Protein AF-A0A925Q8P3-F1 (afdb_monomer_lite)

Structure (mmCIF, N/CA/C/O backbone):
data_AF-A0A925Q8P3-F1
#
_entry.id   AF-A0A925Q8P3-F1
#
loop_
_atom_site.group_PDB
_atom_site.id
_atom_site.type_symbol
_atom_site.label_atom_id
_atom_site.label_alt_id
_atom_site.label_comp_id
_atom_site.label_asym_id
_atom_site.label_entity_id
_atom_site.label_seq_id
_atom_site.pdbx_PDB_ins_code
_atom_site.Cartn_x
_atom_site.Cartn_y
_atom_site.Cartn_z
_atom_site.occupancy
_atom_site.B_iso_or_equiv
_atom_site.auth_seq_id
_atom_site.auth_comp_id
_atom_site.auth_asym_id
_atom_site.auth_atom_id
_atom_site.pdbx_PDB_model_num
ATOM 1 N N . MET A 1 1 ? -5.448 1.084 21.674 1.00 75.69 1 MET A N 1
ATOM 2 C CA . MET A 1 1 ? -4.348 0.724 20.752 1.00 75.69 1 MET A CA 1
ATOM 3 C C . MET A 1 1 ? -4.998 0.297 19.446 1.00 75.69 1 MET A C 1
ATOM 5 O O . MET A 1 1 ? -5.895 -0.531 19.517 1.00 75.69 1 MET A O 1
ATOM 9 N N . ILE A 1 2 ? -4.659 0.911 18.308 1.00 85.19 2 ILE A N 1
ATOM 10 C CA . ILE A 1 2 ? -5.236 0.529 17.004 1.00 85.19 2 ILE A CA 1
ATOM 11 C C . ILE A 1 2 ? -4.343 -0.565 16.393 1.00 85.19 2 ILE A C 1
ATOM 13 O O . ILE A 1 2 ? -3.132 -0.349 16.341 1.00 85.19 2 ILE A O 1
ATOM 17 N N . PRO A 1 3 ? -4.892 -1.723 15.977 1.00 94.75 3 PRO A N 1
ATOM 18 C CA . PRO A 1 3 ? -4.122 -2.773 15.312 1.00 94.75 3 PRO A CA 1
ATOM 19 C C . PRO A 1 3 ? -3.506 -2.300 13.990 1.00 94.75 3 PRO A C 1
ATOM 21 O O . PRO A 1 3 ? -4.079 -1.457 13.294 1.00 94.75 3 PRO A O 1
ATOM 24 N N . ILE A 1 4 ? -2.346 -2.860 13.641 1.00 96.00 4 ILE A N 1
ATOM 25 C CA . ILE A 1 4 ? -1.574 -2.464 12.460 1.00 96.00 4 ILE A CA 1
ATOM 26 C C . ILE A 1 4 ? -1.310 -3.686 11.583 1.00 96.00 4 ILE A C 1
ATOM 28 O O . ILE A 1 4 ? -1.000 -4.753 12.101 1.00 96.00 4 ILE A O 1
ATOM 32 N N . ALA A 1 5 ? -1.389 -3.523 10.264 1.00 96.94 5 ALA A N 1
ATOM 33 C CA . ALA A 1 5 ? -0.856 -4.487 9.307 1.00 96.94 5 ALA A CA 1
ATOM 34 C C . ALA A 1 5 ? 0.272 -3.885 8.470 1.00 96.94 5 ALA A C 1
ATOM 36 O O . ALA A 1 5 ? 0.283 -2.683 8.208 1.00 96.94 5 ALA A O 1
ATOM 37 N N . LEU A 1 6 ? 1.195 -4.734 8.022 1.00 96.44 6 LEU A N 1
ATOM 38 C CA . LEU A 1 6 ? 2.244 -4.385 7.067 1.00 96.44 6 LEU A CA 1
ATOM 39 C C . LEU A 1 6 ? 1.988 -5.112 5.746 1.00 96.44 6 LEU A C 1
ATOM 41 O O . LEU A 1 6 ? 1.884 -6.341 5.738 1.00 96.44 6 LEU A O 1
ATOM 45 N N . VAL A 1 7 ? 1.932 -4.360 4.650 1.00 96.62 7 VAL A N 1
ATOM 46 C CA . VAL A 1 7 ? 1.858 -4.871 3.275 1.00 96.62 7 VAL A CA 1
ATOM 47 C C . VAL A 1 7 ? 3.084 -4.402 2.522 1.00 96.62 7 VAL A C 1
ATOM 49 O O . VAL A 1 7 ? 3.432 -3.237 2.629 1.00 96.62 7 VAL A O 1
ATOM 52 N N . GLY A 1 8 ? 3.744 -5.245 1.738 1.00 94.44 8 GLY A N 1
ATOM 53 C CA . GLY A 1 8 ? 4.791 -4.755 0.842 1.00 94.44 8 GLY A CA 1
ATOM 54 C C . GLY A 1 8 ? 5.869 -5.764 0.516 1.00 94.44 8 GLY A C 1
ATOM 55 O O . GLY A 1 8 ? 5.677 -6.975 0.639 1.00 94.44 8 GLY A O 1
ATOM 56 N N . MET A 1 9 ? 6.998 -5.248 0.042 1.00 94.50 9 MET A N 1
ATOM 57 C CA . MET A 1 9 ? 8.117 -6.045 -0.442 1.00 94.50 9 MET A CA 1
ATOM 58 C C . MET A 1 9 ? 9.450 -5.359 -0.169 1.00 94.50 9 MET A C 1
ATOM 60 O O . MET A 1 9 ? 9.623 -4.154 -0.368 1.00 94.50 9 MET A O 1
ATOM 64 N N . SER A 1 10 ? 10.442 -6.166 0.173 1.00 95.38 10 SER A N 1
ATOM 65 C CA . SER A 1 10 ? 11.848 -5.791 0.216 1.00 95.38 10 SER A CA 1
ATOM 66 C C . SER A 1 10 ? 12.609 -6.316 -1.005 1.00 95.38 10 SER A C 1
ATOM 68 O O . SER A 1 10 ? 12.111 -7.114 -1.802 1.00 95.38 10 SER A O 1
ATOM 70 N N . TYR A 1 11 ? 13.871 -5.911 -1.129 1.00 94.00 11 TYR A N 1
ATOM 71 C CA . TYR A 1 11 ? 14.802 -6.405 -2.145 1.00 94.00 11 TYR A CA 1
ATOM 72 C C . TYR A 1 11 ? 15.024 -7.921 -2.116 1.00 94.00 11 TYR A C 1
ATOM 74 O O . TYR A 1 11 ? 15.539 -8.472 -3.083 1.00 94.00 11 TYR A O 1
ATOM 82 N N . ARG A 1 12 ? 14.665 -8.589 -1.013 1.00 94.38 12 ARG A N 1
ATOM 83 C CA . ARG A 1 12 ? 14.780 -10.045 -0.876 1.00 94.38 12 ARG A CA 1
ATOM 84 C C . ARG A 1 12 ? 13.648 -10.794 -1.574 1.00 94.38 12 ARG A C 1
ATOM 86 O O . ARG A 1 12 ? 13.775 -11.995 -1.767 1.00 94.38 12 ARG A O 1
ATOM 93 N N . GLU A 1 13 ? 12.544 -10.118 -1.883 1.00 92.25 13 GLU A N 1
ATOM 94 C CA . GLU A 1 13 ? 11.321 -10.751 -2.398 1.00 92.25 13 GLU A CA 1
ATOM 95 C C . GLU A 1 13 ? 11.021 -10.374 -3.840 1.00 92.25 13 GLU A C 1
ATOM 97 O O . GLU A 1 13 ? 10.460 -11.180 -4.571 1.00 92.25 13 GLU A O 1
ATOM 102 N N . ALA A 1 14 ? 11.378 -9.158 -4.249 1.00 90.00 14 ALA A N 1
ATOM 103 C CA . ALA A 1 14 ? 11.060 -8.665 -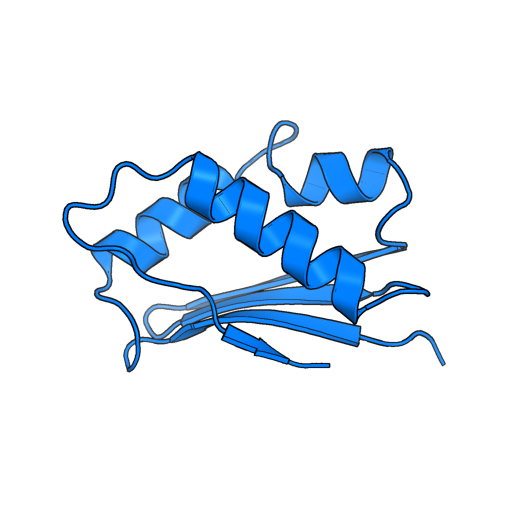5.578 1.00 90.00 14 ALA A CA 1
ATOM 104 C C . ALA A 1 14 ? 12.196 -7.804 -6.138 1.00 90.00 14 ALA A C 1
ATOM 106 O O . ALA A 1 14 ? 12.855 -7.105 -5.363 1.00 90.00 14 ALA A O 1
ATOM 107 N N . PRO A 1 15 ? 12.416 -7.787 -7.466 1.00 92.12 15 PRO A N 1
ATOM 108 C CA . PRO A 1 15 ? 13.327 -6.849 -8.120 1.00 92.12 15 PRO A CA 1
ATOM 109 C C . PRO A 1 15 ? 12.941 -5.382 -7.887 1.00 92.12 15 PRO A C 1
ATOM 111 O O . PRO A 1 15 ? 11.798 -5.063 -7.553 1.00 92.12 15 PRO A O 1
ATOM 114 N N . SER A 1 16 ? 13.888 -4.461 -8.095 1.00 92.88 16 SER A N 1
ATOM 115 C CA . SER A 1 16 ? 13.636 -3.016 -7.960 1.00 92.88 16 SER A CA 1
ATOM 116 C C . SER A 1 16 ? 12.516 -2.521 -8.876 1.00 92.88 16 SER A C 1
ATOM 118 O O . SER A 1 16 ? 11.714 -1.704 -8.438 1.00 92.88 16 SER A O 1
ATOM 120 N N . ALA A 1 17 ? 12.419 -3.053 -10.100 1.00 91.81 17 ALA A N 1
ATOM 121 C CA . ALA A 1 17 ? 11.373 -2.696 -11.058 1.00 91.81 17 ALA A CA 1
ATOM 122 C C . ALA A 1 17 ? 9.961 -3.005 -10.531 1.00 91.81 17 ALA A C 1
ATOM 124 O O . ALA A 1 17 ? 9.079 -2.159 -10.617 1.00 91.81 17 ALA A O 1
ATOM 125 N N . VAL A 1 18 ? 9.765 -4.175 -9.910 1.00 91.12 18 VAL A N 1
ATOM 126 C CA . VAL A 1 18 ? 8.476 -4.555 -9.307 1.00 91.12 18 VAL A CA 1
ATOM 127 C C . VAL A 1 18 ? 8.129 -3.621 -8.152 1.00 91.12 18 VAL A C 1
ATOM 129 O O . VAL A 1 18 ? 7.016 -3.112 -8.086 1.00 91.12 18 VAL A O 1
ATOM 132 N N . ARG A 1 19 ? 9.087 -3.329 -7.262 1.00 93.00 19 ARG A N 1
ATOM 133 C CA . ARG A 1 19 ? 8.848 -2.400 -6.144 1.00 93.00 19 ARG A CA 1
ATOM 134 C C . ARG A 1 19 ? 8.502 -0.990 -6.631 1.00 93.00 19 ARG A C 1
ATOM 136 O O . ARG A 1 19 ? 7.579 -0.387 -6.101 1.00 93.00 19 ARG A O 1
ATOM 143 N N . ALA A 1 20 ? 9.197 -0.494 -7.655 1.00 92.31 20 ALA A N 1
ATOM 144 C CA . ALA A 1 20 ? 8.904 0.803 -8.261 1.00 92.31 20 ALA A CA 1
ATOM 145 C C . ALA A 1 20 ? 7.505 0.840 -8.902 1.00 92.31 20 ALA A C 1
ATOM 147 O O . ALA A 1 20 ? 6.789 1.826 -8.740 1.00 92.31 20 ALA A O 1
ATOM 148 N N . ALA A 1 21 ? 7.092 -0.242 -9.570 1.00 91.44 21 ALA A N 1
ATOM 149 C CA . ALA A 1 21 ? 5.746 -0.362 -10.127 1.00 91.44 21 ALA A CA 1
ATOM 150 C C . ALA A 1 21 ? 4.669 -0.318 -9.030 1.00 91.44 21 ALA A C 1
ATOM 152 O O . ALA A 1 21 ? 3.698 0.422 -9.158 1.00 91.44 21 ALA A O 1
ATOM 153 N N . LEU A 1 22 ? 4.871 -1.032 -7.917 1.00 91.62 22 LEU A N 1
ATOM 154 C CA . LEU A 1 22 ? 3.942 -1.003 -6.781 1.00 91.62 22 LEU A CA 1
ATOM 155 C C . LEU A 1 22 ? 3.822 0.398 -6.162 1.00 91.62 22 LEU A C 1
ATOM 157 O O . LEU A 1 22 ? 2.718 0.829 -5.843 1.00 91.62 22 LEU A O 1
ATOM 161 N N . THR A 1 23 ? 4.932 1.133 -6.029 1.00 92.06 23 THR A N 1
ATOM 162 C CA . THR A 1 23 ? 4.894 2.540 -5.599 1.00 92.06 23 THR A CA 1
ATOM 163 C C . THR A 1 23 ? 4.064 3.394 -6.558 1.00 92.06 23 THR A C 1
ATOM 165 O O . THR A 1 23 ? 3.240 4.194 -6.113 1.00 92.06 23 THR A O 1
ATOM 168 N N . ALA A 1 24 ? 4.273 3.236 -7.868 1.00 92.12 24 ALA A N 1
ATOM 169 C CA . ALA A 1 24 ? 3.590 4.035 -8.882 1.00 92.12 24 ALA A CA 1
ATOM 170 C C . ALA A 1 24 ? 2.068 3.822 -8.864 1.00 92.12 24 ALA A C 1
ATOM 172 O O . ALA A 1 24 ? 1.322 4.788 -9.008 1.00 92.12 24 ALA A O 1
ATOM 173 N N . LEU A 1 25 ? 1.613 2.590 -8.618 1.00 91.31 25 LEU A N 1
ATOM 174 C CA . LEU A 1 25 ? 0.189 2.259 -8.502 1.00 91.31 25 LEU A CA 1
ATOM 175 C C . LEU A 1 25 ? -0.512 2.950 -7.333 1.00 91.31 25 LEU A C 1
ATOM 177 O O . LEU A 1 25 ? -1.694 3.264 -7.422 1.00 91.31 25 LEU A O 1
ATOM 181 N N . ASP A 1 26 ? 0.210 3.191 -6.244 1.00 92.38 26 ASP A N 1
ATOM 182 C CA . ASP A 1 26 ? -0.323 3.828 -5.043 1.00 92.38 26 ASP A CA 1
ATOM 183 C C . ASP A 1 26 ? 0.135 5.284 -4.898 1.00 92.38 26 ASP A C 1
ATOM 185 O O . ASP A 1 26 ? 0.365 5.792 -3.800 1.00 92.38 26 ASP A O 1
ATOM 189 N N . THR A 1 27 ? 0.336 5.965 -6.026 1.00 88.25 27 THR A N 1
ATOM 190 C CA . THR A 1 27 ? 0.701 7.381 -6.049 1.00 88.25 27 THR A CA 1
ATOM 191 C C . THR A 1 27 ? -0.499 8.240 -6.449 1.00 88.25 27 THR A C 1
ATOM 193 O O . THR A 1 27 ? -1.072 8.065 -7.520 1.00 88.25 27 THR A O 1
ATOM 196 N N . GLY A 1 28 ? -0.841 9.216 -5.602 1.00 82.12 28 GLY A N 1
ATOM 197 C CA . GLY A 1 28 ? -1.898 10.202 -5.855 1.00 82.12 28 GLY A CA 1
ATOM 198 C C . GLY A 1 28 ? -3.264 9.844 -5.258 1.00 82.12 28 GLY A C 1
ATOM 199 O O . GLY A 1 28 ? -3.426 8.831 -4.585 1.00 82.12 28 GLY A O 1
ATOM 200 N N . GLU A 1 29 ? -4.260 10.697 -5.516 1.00 80.75 29 GLU A N 1
ATOM 201 C CA . GLU A 1 29 ? -5.604 10.588 -4.918 1.00 80.75 29 GLU A CA 1
ATOM 202 C C . GLU A 1 29 ? -6.403 9.367 -5.406 1.00 80.75 29 GLU A C 1
ATOM 204 O O . GLU A 1 29 ? -7.333 8.933 -4.742 1.00 80.75 29 GLU A O 1
ATOM 209 N N . ALA A 1 30 ? -6.033 8.776 -6.543 1.00 83.56 30 ALA A N 1
ATOM 210 C CA . ALA A 1 30 ? -6.674 7.565 -7.055 1.00 83.56 30 ALA A CA 1
ATOM 211 C C . ALA A 1 30 ? -6.003 6.264 -6.572 1.00 83.56 30 ALA A C 1
ATOM 213 O O . ALA A 1 30 ? -6.445 5.182 -6.961 1.00 83.56 30 ALA A O 1
ATOM 214 N N . GLY A 1 31 ? -4.945 6.353 -5.755 1.00 91.25 31 GLY A N 1
ATOM 215 C CA . GLY A 1 31 ? -4.190 5.194 -5.280 1.00 91.25 31 GLY A CA 1
ATOM 216 C C . GLY A 1 31 ? -5.031 4.263 -4.390 1.00 91.25 31 GLY A C 1
ATOM 217 O O . GLY A 1 31 ? -5.885 4.744 -3.637 1.00 91.25 31 GLY A O 1
ATOM 218 N N . PRO A 1 32 ? -4.800 2.938 -4.425 1.00 94.44 32 PRO A N 1
ATOM 219 C CA . PRO A 1 32 ? -5.518 1.972 -3.594 1.00 94.44 32 PRO A CA 1
ATOM 220 C C . PRO A 1 32 ? -5.581 2.325 -2.105 1.00 94.44 32 PRO A C 1
ATOM 222 O O . PRO A 1 32 ? -6.622 2.168 -1.470 1.00 94.44 32 PRO A O 1
ATOM 225 N N . SER A 1 33 ? -4.495 2.836 -1.528 1.00 94.38 33 SER A N 1
ATOM 226 C CA . SER A 1 33 ? -4.454 3.224 -0.118 1.00 94.38 33 SER A CA 1
ATOM 227 C C . SER A 1 33 ? -5.375 4.406 0.189 1.00 94.38 33 SER A C 1
ATOM 229 O O . SER A 1 33 ? -5.992 4.441 1.257 1.00 94.38 33 SER A O 1
ATOM 231 N N . ARG A 1 34 ? -5.537 5.339 -0.758 1.00 94.88 34 ARG A N 1
ATOM 232 C CA . 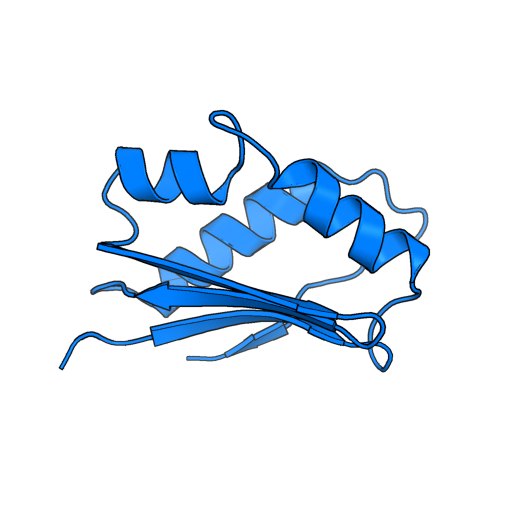ARG A 1 34 ? -6.479 6.455 -0.642 1.00 94.88 34 ARG A CA 1
ATOM 233 C C . ARG A 1 34 ? -7.920 5.967 -0.705 1.00 94.88 34 ARG A C 1
ATOM 235 O O . ARG A 1 34 ? -8.714 6.346 0.152 1.00 94.88 34 ARG A O 1
ATOM 242 N N . GLN A 1 35 ? -8.223 5.059 -1.629 1.00 94.50 35 GLN A N 1
ATOM 243 C CA . GLN A 1 35 ? -9.547 4.440 -1.734 1.00 94.50 35 GLN A CA 1
ATOM 244 C C . GLN A 1 35 ? -9.922 3.691 -0.445 1.00 94.50 35 GLN A C 1
ATOM 246 O O . GLN A 1 35 ? -11.055 3.791 0.019 1.00 94.50 35 GLN A O 1
ATOM 251 N N . LEU A 1 36 ? -8.969 2.997 0.189 1.00 95.31 36 LEU A N 1
ATOM 252 C CA . LEU A 1 36 ? -9.196 2.328 1.477 1.00 95.31 36 LEU A CA 1
ATOM 253 C C . LEU A 1 36 ? -9.439 3.308 2.632 1.00 95.31 36 LEU A C 1
ATOM 255 O O . LEU A 1 36 ? -10.245 3.010 3.516 1.00 95.31 36 LEU A O 1
ATOM 259 N N . LEU A 1 37 ? -8.758 4.461 2.638 1.00 95.56 37 LEU A N 1
ATOM 260 C CA . LEU A 1 37 ? -9.023 5.536 3.602 1.00 95.56 37 LEU A CA 1
ATOM 261 C C . LEU A 1 37 ? -10.437 6.096 3.420 1.00 95.56 37 LEU A C 1
ATOM 263 O O . LEU A 1 37 ? -11.162 6.259 4.397 1.00 95.56 37 LEU A O 1
ATOM 267 N N . GLU A 1 38 ? -10.836 6.374 2.181 1.00 95.38 38 GLU A N 1
ATOM 268 C CA . GLU A 1 38 ? -12.150 6.945 1.859 1.00 95.38 38 GLU A CA 1
ATOM 269 C C . GLU A 1 38 ? -13.299 5.969 2.126 1.00 95.38 38 GLU A C 1
ATOM 271 O O . GLU A 1 38 ? -14.348 6.374 2.623 1.00 95.38 38 GLU A O 1
ATOM 276 N N . ALA A 1 39 ? -13.082 4.677 1.876 1.00 95.06 39 ALA A N 1
ATOM 277 C CA . ALA A 1 39 ? -14.032 3.616 2.200 1.00 95.06 39 ALA A CA 1
ATOM 278 C C . ALA A 1 39 ? -14.130 3.317 3.710 1.00 95.06 39 ALA A C 1
ATOM 280 O O . ALA A 1 39 ? -15.010 2.568 4.130 1.00 95.06 39 ALA A O 1
ATOM 281 N N . GLY A 1 40 ? -13.235 3.872 4.537 1.00 95.69 40 GLY A N 1
ATOM 282 C CA . GLY A 1 40 ? -13.192 3.619 5.980 1.00 95.69 40 GLY A CA 1
ATOM 283 C C . GLY A 1 40 ? -12.654 2.234 6.366 1.00 95.69 40 GLY A C 1
ATOM 284 O O . GLY A 1 40 ? -12.813 1.807 7.510 1.00 95.69 40 GLY A O 1
ATOM 285 N N . GLU A 1 41 ? -12.001 1.526 5.441 1.00 96.38 41 GLU A N 1
ATOM 286 C CA . GLU A 1 41 ? -11.373 0.221 5.698 1.00 96.38 41 GLU A CA 1
ATOM 287 C C . GLU A 1 41 ? -10.098 0.358 6.548 1.00 96.38 41 GLU A C 1
ATOM 289 O O . GLU A 1 41 ? -9.740 -0.544 7.319 1.00 96.38 41 GLU A O 1
ATOM 294 N N . ILE A 1 42 ? -9.433 1.512 6.449 1.00 97.19 42 ILE A N 1
ATOM 295 C CA . ILE A 1 42 ? -8.291 1.904 7.279 1.00 97.19 42 ILE A CA 1
ATOM 296 C C . ILE A 1 42 ? -8.520 3.292 7.879 1.00 97.19 42 ILE A C 1
ATOM 298 O O . ILE A 1 42 ? -9.130 4.162 7.267 1.00 97.19 42 ILE A O 1
ATOM 302 N N . THR A 1 43 ? -8.005 3.515 9.086 1.00 96.38 43 THR A N 1
ATOM 303 C CA . THR A 1 43 ? -8.075 4.806 9.789 1.00 96.38 43 THR A CA 1
ATOM 304 C C . THR A 1 43 ? -6.828 5.661 9.571 1.00 96.38 43 THR A C 1
ATOM 306 O O . THR A 1 43 ? -6.786 6.817 9.982 1.00 96.38 43 THR A O 1
ATOM 309 N N . GLY A 1 44 ? -5.778 5.084 8.987 1.00 95.44 44 GLY A N 1
ATOM 310 C CA . GLY A 1 44 ? -4.508 5.748 8.732 1.00 95.44 44 GLY A CA 1
ATOM 311 C C . GLY A 1 44 ? -3.548 4.838 7.974 1.00 95.44 44 GLY A C 1
ATOM 312 O O . GLY A 1 44 ? -3.667 3.612 8.031 1.00 95.44 44 GLY A O 1
ATOM 313 N N . MET A 1 45 ? -2.595 5.446 7.274 1.00 95.25 45 MET A N 1
ATOM 314 C CA . MET A 1 45 ? -1.587 4.735 6.498 1.00 95.25 45 MET A CA 1
ATOM 315 C C . MET A 1 45 ? -0.262 5.492 6.515 1.00 95.25 45 MET A C 1
ATOM 317 O O . MET A 1 45 ? -0.244 6.721 6.448 1.00 95.25 45 MET A O 1
ATOM 321 N N . VAL A 1 46 ? 0.842 4.752 6.593 1.00 95.38 46 VAL A N 1
ATOM 322 C CA . VAL A 1 46 ? 2.194 5.272 6.359 1.00 95.38 46 VAL A CA 1
ATOM 323 C C . VAL A 1 46 ? 2.890 4.386 5.338 1.00 95.38 46 VAL A C 1
ATOM 325 O O . VAL A 1 46 ? 2.915 3.166 5.496 1.00 95.38 46 VAL A O 1
ATOM 328 N N . ARG A 1 47 ? 3.505 4.994 4.322 1.00 95.00 47 ARG A N 1
ATOM 329 C CA . ARG A 1 47 ? 4.346 4.289 3.351 1.00 95.00 47 ARG A CA 1
ATOM 330 C C . ARG A 1 47 ? 5.822 4.450 3.709 1.00 95.00 47 ARG A C 1
ATOM 332 O O . ARG A 1 47 ? 6.313 5.564 3.865 1.00 95.00 47 ARG A O 1
ATOM 339 N N . ILE A 1 48 ? 6.528 3.332 3.823 1.00 95.69 48 ILE A N 1
ATOM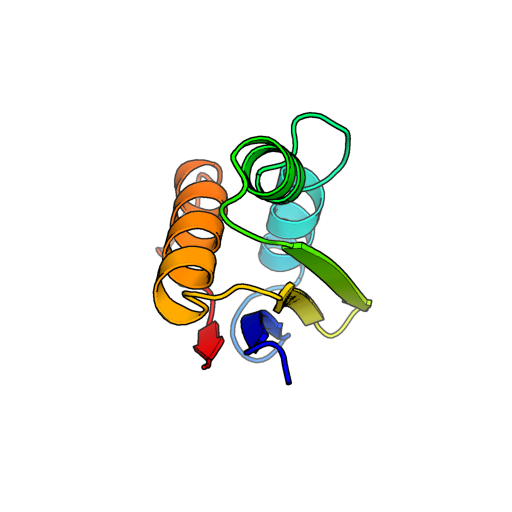 340 C CA . ILE A 1 48 ? 7.978 3.247 3.979 1.00 95.69 48 ILE A CA 1
ATOM 341 C C . ILE A 1 48 ? 8.566 2.925 2.613 1.00 95.69 48 ILE A C 1
ATOM 343 O O . ILE A 1 48 ? 8.406 1.819 2.097 1.00 95.69 48 ILE A O 1
ATOM 347 N N . GLU A 1 49 ? 9.289 3.880 2.047 1.00 94.88 49 GLU A N 1
ATOM 348 C CA . GLU A 1 49 ? 9.889 3.752 0.726 1.00 94.88 49 GLU A CA 1
ATOM 349 C C . GLU A 1 49 ? 11.395 4.006 0.797 1.00 94.88 49 GLU A C 1
ATOM 351 O O . GLU A 1 49 ? 11.860 5.004 1.345 1.00 94.88 49 GLU A O 1
ATOM 356 N N . SER A 1 50 ? 12.176 3.071 0.261 1.00 95.31 50 SER A N 1
ATOM 357 C CA . SER A 1 50 ? 13.616 3.231 0.058 1.00 95.31 50 SER A CA 1
ATOM 358 C C . SER A 1 50 ? 14.084 2.362 -1.105 1.00 95.31 50 SER A C 1
ATOM 360 O O . SER A 1 50 ? 13.353 1.511 -1.611 1.00 95.31 50 SER A O 1
ATOM 362 N N . CYS A 1 51 ? 15.362 2.474 -1.469 1.00 93.50 51 CYS A N 1
ATOM 363 C CA . CYS A 1 51 ? 15.960 1.586 -2.465 1.00 93.50 51 CYS A CA 1
ATOM 364 C C . CYS A 1 51 ? 15.820 0.094 -2.104 1.00 93.50 51 CYS A C 1
ATOM 366 O O . CYS A 1 51 ? 15.782 -0.753 -2.996 1.00 93.50 51 CYS A O 1
ATOM 368 N N . ALA A 1 52 ? 15.697 -0.242 -0.816 1.00 95.06 52 ALA A N 1
ATOM 369 C CA . ALA A 1 52 ? 15.642 -1.614 -0.331 1.00 95.06 52 ALA A CA 1
ATOM 370 C C . ALA A 1 52 ? 14.219 -2.162 -0.140 1.00 95.06 52 ALA A C 1
ATOM 372 O O . ALA A 1 52 ? 14.085 -3.376 0.018 1.00 95.06 52 ALA A O 1
ATOM 373 N N . ARG A 1 53 ? 13.173 -1.323 -0.113 1.00 96.62 53 ARG A N 1
ATOM 374 C CA . ARG A 1 53 ? 11.796 -1.762 0.178 1.00 96.62 53 ARG A CA 1
ATOM 375 C C . ARG A 1 53 ? 10.727 -0.743 -0.206 1.00 96.62 53 ARG A C 1
ATOM 377 O O . ARG A 1 53 ? 10.998 0.454 -0.222 1.00 96.62 53 ARG A O 1
ATOM 384 N N . VAL A 1 54 ? 9.516 -1.247 -0.396 1.00 96.81 54 VAL A N 1
ATOM 385 C CA . VAL A 1 54 ? 8.273 -0.478 -0.380 1.00 96.81 54 VAL A CA 1
ATOM 386 C C . VAL A 1 54 ? 7.289 -1.214 0.525 1.00 96.81 54 VAL A C 1
ATOM 388 O O . VAL A 1 54 ? 6.986 -2.384 0.290 1.00 96.81 54 VAL A O 1
ATOM 391 N N . GLU A 1 55 ? 6.864 -0.573 1.608 1.00 97.31 55 GLU A N 1
ATOM 392 C CA . GLU A 1 55 ? 5.960 -1.164 2.595 1.00 97.31 55 GLU A CA 1
ATOM 393 C C . GLU A 1 55 ? 4.898 -0.148 3.032 1.00 97.31 55 GLU A C 1
ATOM 395 O O . GLU A 1 55 ? 5.197 1.023 3.235 1.00 97.31 55 GLU A O 1
ATOM 400 N N . TRP A 1 56 ? 3.664 -0.599 3.211 1.00 97.69 56 TRP A N 1
ATOM 401 C CA . TRP A 1 56 ? 2.532 0.152 3.732 1.00 97.69 56 TRP A CA 1
ATOM 402 C C . TRP A 1 56 ? 2.177 -0.367 5.117 1.00 97.69 56 TRP A C 1
ATOM 404 O O . TRP A 1 56 ? 1.878 -1.548 5.293 1.00 97.69 56 TRP A O 1
ATOM 414 N N . LEU A 1 57 ? 2.191 0.527 6.097 1.00 97.25 57 LEU A N 1
ATOM 415 C CA . LEU A 1 57 ? 1.668 0.308 7.437 1.00 97.25 57 LEU A CA 1
ATOM 416 C C . LEU A 1 57 ? 0.230 0.816 7.485 1.00 97.25 57 LEU A C 1
ATOM 418 O O . LEU A 1 57 ? -0.006 2.005 7.285 1.00 97.25 57 LEU A O 1
ATOM 422 N N . LEU A 1 58 ? -0.715 -0.076 7.763 1.00 97.75 58 LEU A N 1
ATOM 423 C CA . LEU A 1 58 ? -2.150 0.196 7.763 1.00 97.75 58 LEU A CA 1
ATOM 424 C C . LEU A 1 58 ? -2.691 0.134 9.184 1.00 97.75 58 LEU A C 1
ATOM 426 O O . LEU A 1 58 ? -2.595 -0.910 9.823 1.00 97.75 58 LEU A O 1
ATOM 430 N N . ALA A 1 59 ? -3.295 1.217 9.665 1.00 97.69 59 ALA A N 1
ATOM 431 C CA . ALA A 1 59 ? -4.039 1.220 10.920 1.00 97.69 59 ALA A CA 1
ATOM 432 C C . ALA A 1 59 ? -5.507 0.874 10.635 1.00 97.69 59 ALA A C 1
ATOM 434 O O . ALA A 1 59 ? -6.155 1.555 9.840 1.00 97.69 59 ALA A O 1
ATOM 435 N N . SER A 1 60 ? 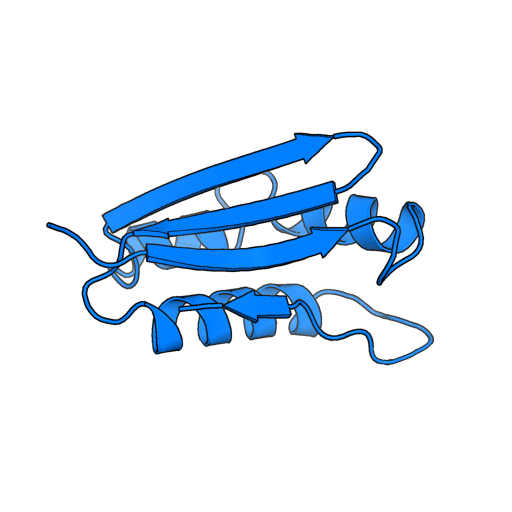-6.041 -0.184 11.249 1.00 97.06 60 SER A N 1
ATOM 436 C CA . SER A 1 60 ? -7.418 -0.633 11.000 1.00 97.06 60 SER A CA 1
ATOM 437 C C . SER A 1 60 ? -7.970 -1.443 12.175 1.00 97.06 60 SER A C 1
ATOM 439 O O . SER A 1 60 ? -7.217 -2.176 12.819 1.00 97.06 60 SER A O 1
ATOM 441 N N . PRO A 1 61 ? -9.290 -1.396 12.443 1.00 94.69 61 PRO A N 1
ATOM 442 C CA . PRO A 1 61 ? -9.931 -2.355 13.343 1.00 94.69 61 PRO A CA 1
ATOM 443 C C . PRO A 1 61 ? -9.884 -3.800 12.809 1.00 94.69 61 PRO A C 1
ATOM 445 O O . PRO A 1 61 ? -10.053 -4.738 13.586 1.00 94.69 61 PRO A O 1
ATOM 448 N N . ARG A 1 62 ? -9.655 -3.996 11.501 1.00 95.56 62 ARG A N 1
ATOM 449 C CA . ARG A 1 62 ? -9.570 -5.304 10.830 1.00 95.56 62 ARG A CA 1
ATOM 450 C C . ARG A 1 62 ? -8.265 -5.388 10.016 1.00 95.56 62 ARG A C 1
ATOM 452 O O . ARG A 1 62 ? -8.318 -5.425 8.787 1.00 95.56 62 ARG A O 1
ATOM 459 N N . PRO A 1 63 ? -7.089 -5.423 10.676 1.00 96.00 63 PRO A N 1
ATOM 460 C CA . PRO A 1 63 ? -5.785 -5.278 10.017 1.00 96.00 63 PRO A CA 1
ATOM 461 C C . PRO A 1 63 ? -5.538 -6.355 8.953 1.00 96.00 63 PRO A C 1
ATOM 463 O O . PRO A 1 63 ? -5.019 -6.045 7.884 1.00 96.00 63 PRO A O 1
ATOM 466 N N . ALA A 1 64 ? -5.979 -7.592 9.209 1.00 95.94 64 ALA A N 1
ATOM 467 C CA . ALA A 1 64 ? -5.859 -8.684 8.250 1.00 95.94 64 ALA A CA 1
ATOM 468 C C . ALA A 1 64 ? -6.586 -8.421 6.940 1.00 95.94 64 ALA A C 1
ATOM 470 O O . ALA A 1 64 ? -6.020 -8.529 5.857 1.00 95.94 64 ALA A O 1
ATOM 471 N N . TRP A 1 65 ? -7.828 -7.975 7.054 1.00 96.06 65 TRP A N 1
ATOM 472 C CA . TRP A 1 65 ? -8.646 -7.662 5.901 1.00 96.06 65 TRP A CA 1
ATOM 473 C C . TRP A 1 65 ? -8.125 -6.457 5.117 1.00 96.06 65 TRP A C 1
ATOM 475 O O . TRP A 1 65 ? -8.023 -6.517 3.896 1.00 96.06 65 TRP A O 1
ATOM 485 N N . ALA A 1 66 ? -7.741 -5.386 5.815 1.00 96.75 66 ALA A N 1
ATOM 486 C CA . ALA A 1 66 ? -7.182 -4.194 5.182 1.00 96.75 66 ALA A CA 1
ATOM 487 C C . ALA A 1 66 ? -5.928 -4.512 4.353 1.00 96.75 66 ALA A C 1
ATOM 489 O O . ALA A 1 66 ? -5.738 -3.976 3.261 1.00 96.75 66 ALA A O 1
ATOM 490 N N . ALA A 1 67 ? -5.084 -5.410 4.858 1.00 96.56 67 ALA A N 1
ATOM 491 C CA . ALA A 1 67 ? -3.881 -5.827 4.164 1.00 96.56 67 ALA A CA 1
ATOM 492 C C . ALA A 1 67 ? -4.163 -6.676 2.920 1.00 96.56 67 ALA A C 1
ATOM 494 O O . ALA A 1 67 ? -3.506 -6.484 1.896 1.00 96.56 67 ALA A O 1
ATOM 495 N N . GLU A 1 68 ? -5.133 -7.589 2.997 1.00 96.38 68 GLU A N 1
ATOM 496 C CA . GLU A 1 68 ? -5.572 -8.387 1.849 1.00 96.38 68 GLU A CA 1
ATOM 497 C C . GLU A 1 68 ? -6.189 -7.499 0.766 1.00 96.38 68 GLU A C 1
ATOM 499 O O . GLU A 1 68 ? -5.839 -7.638 -0.403 1.00 96.38 68 GLU A O 1
ATOM 504 N N . LEU A 1 69 ? -7.024 -6.525 1.144 1.00 95.75 69 LEU A N 1
ATOM 505 C CA . LEU A 1 69 ? -7.591 -5.561 0.199 1.00 95.75 69 LEU A CA 1
ATOM 506 C C . LEU A 1 69 ? -6.507 -4.750 -0.514 1.00 95.75 69 LEU A C 1
ATOM 508 O O . LEU A 1 69 ? -6.524 -4.658 -1.742 1.00 95.75 69 LEU A O 1
ATOM 512 N N . LEU A 1 70 ? -5.545 -4.195 0.231 1.00 95.88 70 LEU A N 1
ATOM 513 C CA . LEU A 1 70 ? -4.453 -3.438 -0.378 1.00 95.88 70 LEU A CA 1
ATOM 514 C C . LEU A 1 70 ? -3.594 -4.330 -1.279 1.00 95.88 70 LEU A C 1
ATOM 516 O O . LEU A 1 70 ? -3.257 -3.939 -2.393 1.00 95.88 70 LEU A O 1
ATOM 520 N N . SER A 1 71 ? -3.266 -5.541 -0.825 1.00 94.31 71 SER A N 1
ATOM 521 C CA . SER A 1 71 ? -2.474 -6.494 -1.608 1.00 94.31 71 SER A CA 1
ATOM 522 C C . SER A 1 71 ? -3.185 -6.884 -2.902 1.00 94.31 71 SER A C 1
ATOM 524 O O . SER A 1 71 ? -2.558 -6.895 -3.958 1.00 94.31 71 SER A O 1
ATOM 526 N N . ALA A 1 72 ? -4.491 -7.153 -2.843 1.00 92.12 72 ALA A N 1
ATOM 527 C CA . ALA A 1 72 ? -5.303 -7.473 -4.010 1.00 92.12 72 ALA A CA 1
ATOM 528 C C . ALA A 1 72 ? -5.395 -6.293 -4.987 1.00 92.12 72 ALA A C 1
ATOM 530 O O . ALA A 1 72 ? -5.252 -6.496 -6.189 1.00 92.12 72 ALA A O 1
ATOM 531 N N . ALA A 1 73 ? -5.570 -5.067 -4.490 1.00 91.94 73 ALA A N 1
ATOM 532 C CA . ALA A 1 73 ? -5.633 -3.870 -5.328 1.00 91.94 73 ALA A CA 1
ATOM 533 C C . ALA A 1 73 ? -4.292 -3.565 -6.017 1.00 91.94 73 ALA A C 1
ATOM 535 O O . ALA A 1 73 ? -4.259 -3.231 -7.203 1.00 91.94 73 ALA A O 1
ATOM 536 N N . LEU A 1 74 ? -3.180 -3.738 -5.296 1.00 90.44 74 LEU A N 1
ATOM 537 C CA . LEU A 1 74 ? -1.839 -3.597 -5.855 1.00 90.44 74 LEU A CA 1
ATOM 538 C C . LEU A 1 74 ? -1.575 -4.664 -6.923 1.00 90.44 74 LEU A C 1
ATOM 540 O O . LEU A 1 74 ? -1.167 -4.329 -8.026 1.00 90.44 74 LEU A O 1
ATOM 544 N N . LEU A 1 75 ? -1.847 -5.939 -6.635 1.00 84.56 75 LEU A N 1
ATOM 545 C CA . LEU A 1 75 ? -1.578 -7.034 -7.572 1.00 84.56 75 LEU A CA 1
ATOM 546 C C . LEU A 1 75 ? -2.517 -7.079 -8.770 1.00 84.56 75 LEU A C 1
ATOM 548 O O . LEU A 1 75 ? -2.074 -7.415 -9.863 1.00 84.56 75 LEU A O 1
ATOM 552 N N . GLY A 1 76 ? -3.787 -6.724 -8.585 1.00 76.69 76 GLY A N 1
ATOM 553 C CA . GLY A 1 76 ? -4.752 -6.634 -9.678 1.00 76.69 76 GLY A CA 1
ATOM 554 C C . GLY A 1 76 ? -4.392 -5.564 -10.710 1.00 76.69 76 GLY A C 1
ATOM 555 O O . GLY A 1 76 ? -4.924 -5.591 -11.815 1.00 76.69 76 GLY A O 1
ATOM 556 N N . SER A 1 77 ? -3.476 -4.654 -10.363 1.00 66.69 77 SER A N 1
ATOM 557 C CA . SER A 1 77 ? -3.067 -3.531 -11.204 1.00 66.69 77 SER A CA 1
ATOM 558 C C . SER A 1 77 ? -1.675 -3.698 -11.833 1.00 66.69 77 SER A C 1
ATOM 560 O O . SER A 1 77 ? -1.275 -2.847 -12.626 1.00 66.69 77 SER A O 1
ATOM 562 N N . VAL A 1 78 ? -0.922 -4.763 -11.512 1.00 64.38 78 VAL A N 1
ATOM 563 C CA . VAL A 1 78 ? 0.383 -5.037 -12.144 1.00 64.38 78 VAL A CA 1
ATOM 564 C C . VAL A 1 78 ? 0.262 -6.191 -13.142 1.00 64.38 78 VAL A C 1
ATOM 566 O O . VAL A 1 78 ? 0.018 -7.331 -12.750 1.00 64.38 78 VAL A O 1
ATOM 569 N N . GLU A 1 79 ? 0.541 -5.938 -14.424 1.00 60.69 79 GLU A N 1
ATOM 570 C CA . GLU A 1 79 ? 0.899 -7.007 -15.367 1.00 60.69 79 GLU A CA 1
ATOM 571 C C . GLU A 1 79 ? 2.319 -7.499 -15.044 1.00 60.69 79 GLU A C 1
ATOM 573 O O . GLU A 1 79 ? 3.319 -6.936 -15.493 1.00 60.69 79 GLU A O 1
ATOM 578 N N . LEU A 1 80 ? 2.428 -8.527 -14.201 1.00 57.06 80 LEU A N 1
ATOM 579 C CA . LEU A 1 80 ? 3.701 -9.187 -13.913 1.00 57.06 80 LEU A CA 1
ATOM 580 C C . LEU A 1 80 ? 3.898 -10.399 -14.831 1.00 57.06 80 LEU A C 1
ATOM 582 O O . LEU A 1 80 ? 2.988 -11.203 -15.007 1.00 57.06 80 LEU A O 1
ATOM 586 N N . ALA A 1 81 ? 5.122 -10.581 -15.339 1.00 53.50 81 ALA A N 1
ATOM 587 C CA . ALA A 1 81 ? 5.517 -11.793 -16.064 1.00 53.50 81 ALA A CA 1
ATOM 588 C C . ALA A 1 81 ? 5.531 -13.054 -15.166 1.00 53.50 81 ALA A C 1
ATOM 590 O O . ALA A 1 81 ? 5.398 -14.165 -15.670 1.00 53.50 81 ALA A O 1
ATOM 591 N N . GLU A 1 82 ? 5.648 -12.882 -13.841 1.00 56.22 82 GLU A N 1
ATOM 592 C CA . GLU A 1 82 ? 5.519 -13.935 -12.824 1.00 56.22 82 GLU A CA 1
ATOM 593 C C . GLU A 1 82 ? 4.689 -13.440 -11.624 1.00 56.22 82 GLU A C 1
ATOM 595 O O . GLU A 1 82 ? 4.840 -12.288 -11.211 1.00 56.22 82 GLU A O 1
ATOM 600 N N . PRO A 1 83 ? 3.834 -14.281 -11.012 1.00 58.19 83 PRO A N 1
ATOM 601 C CA . PRO A 1 83 ? 2.994 -13.870 -9.891 1.00 58.19 83 PRO A CA 1
ATOM 602 C C . PRO A 1 83 ? 3.834 -13.623 -8.629 1.00 58.19 83 PRO A C 1
ATOM 604 O O . PRO A 1 83 ? 4.231 -14.556 -7.932 1.00 58.19 83 PRO A O 1
ATOM 607 N N . VAL A 1 84 ? 4.067 -12.354 -8.293 1.00 64.56 84 VAL A N 1
ATOM 608 C CA . VAL A 1 84 ? 4.684 -11.949 -7.020 1.00 64.56 84 VAL A CA 1
ATOM 609 C C . VAL A 1 84 ? 3.568 -11.625 -6.025 1.00 64.56 84 VAL A C 1
ATOM 611 O O . VAL A 1 84 ? 2.604 -10.966 -6.394 1.00 64.56 84 VAL A O 1
ATOM 614 N N . ARG A 1 85 ? 3.663 -12.071 -4.765 1.00 68.56 85 ARG A N 1
ATOM 615 C CA . ARG A 1 85 ? 2.699 -11.710 -3.705 1.00 68.56 85 ARG A CA 1
ATOM 616 C C . ARG A 1 85 ? 3.354 -10.812 -2.651 1.00 68.56 85 ARG A C 1
ATOM 618 O O . ARG A 1 85 ? 4.416 -11.191 -2.153 1.00 68.56 85 ARG A O 1
ATOM 625 N N . PRO A 1 86 ? 2.765 -9.651 -2.292 1.00 71.00 86 PRO A N 1
ATOM 626 C CA . PRO A 1 86 ? 3.247 -8.834 -1.190 1.00 71.00 86 PRO A CA 1
ATOM 627 C C . PRO A 1 86 ? 3.211 -9.643 0.099 1.00 71.00 86 PRO A C 1
ATOM 629 O O . PRO A 1 86 ? 2.316 -10.468 0.304 1.00 71.00 86 PRO A O 1
ATOM 632 N N . ARG A 1 87 ? 4.172 -9.401 0.990 1.00 78.00 8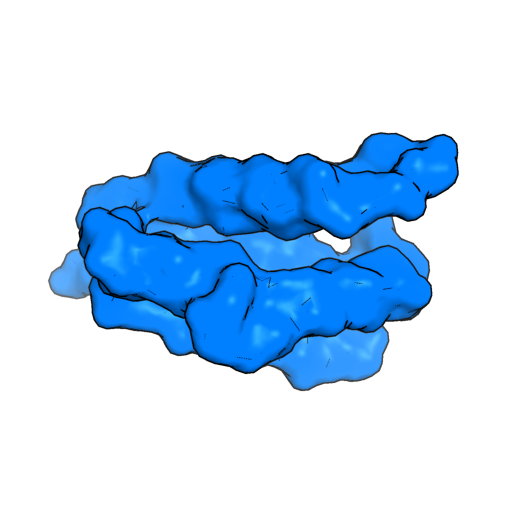7 ARG A N 1
ATOM 633 C CA . ARG A 1 87 ? 4.067 -9.931 2.344 1.00 78.00 87 ARG A CA 1
ATOM 634 C C . ARG A 1 87 ? 2.976 -9.192 3.086 1.00 78.00 87 ARG A C 1
ATOM 636 O O . ARG A 1 87 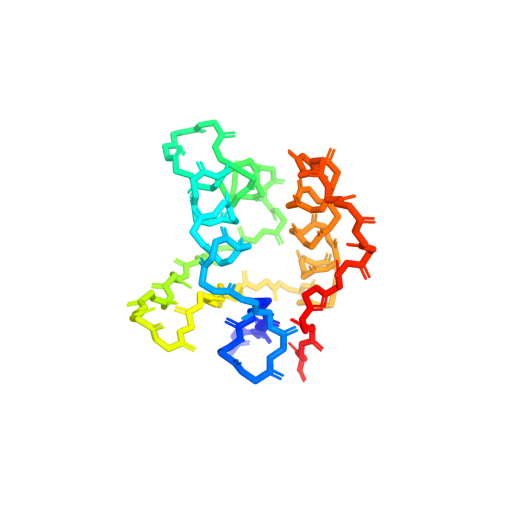? 2.923 -7.968 3.055 1.00 78.00 87 ARG A O 1
ATOM 643 N N . VAL A 1 88 ? 2.193 -9.974 3.807 1.00 76.06 88 VAL A N 1
ATOM 644 C CA . VAL A 1 88 ? 1.132 -9.522 4.687 1.00 76.06 88 VAL A CA 1
ATOM 645 C C . VAL A 1 88 ? 1.487 -9.982 6.105 1.00 76.06 88 VAL A C 1
ATOM 647 O O . VAL A 1 88 ? 1.725 -11.171 6.332 1.00 76.06 88 VAL A O 1
ATOM 650 N N . ARG A 1 89 ? 1.625 -9.043 7.049 1.00 74.50 89 ARG A N 1
ATOM 651 C CA . ARG A 1 89 ? 1.874 -9.325 8.479 1.00 74.50 89 ARG A CA 1
ATOM 652 C C . ARG A 1 89 ? 0.860 -8.576 9.346 1.00 74.50 89 ARG A C 1
ATOM 654 O O . ARG A 1 89 ? 0.568 -7.416 9.051 1.00 74.50 89 ARG A O 1
ATOM 661 N N . HIS A 1 90 ? 0.358 -9.230 10.393 1.00 65.94 90 HIS A N 1
ATOM 662 C CA . HIS A 1 90 ? -0.625 -8.708 11.358 1.00 65.94 90 HIS A CA 1
ATOM 663 C C . HIS A 1 90 ? -0.110 -8.852 12.780 1.00 65.94 90 HIS A C 1
ATOM 665 O O . HIS A 1 90 ? 0.641 -9.828 13.014 1.00 65.94 90 HIS A O 1
#

Foldseek 3Di:
DFDKKKWWDFVVQDPLVLQVLLVVQQDDCNHQVNVCCVVQQFVDWDWDDDSGITMIITGGNCNQVSRVSNQCSSQVPDPDPDDGGIDMDD

Secondary structure (DSSP, 8-state):
---EEEEEEETTTS-HHHHHHHHHHT-STTSHHHHHHHTTS-SEEEEEEETTEEEEEEE-SSHHHHHHHHHHHHHHT---SS----EEE-

Sequence (90 aa):
MIPIALVGMSYREAPSAVRAALTALDTGEAGPSRQLLEAGEITGMVRIESCARVEWLLASPRPAWAAELLSAALLGSVELAEPVRPRVRH

Radius of gyration: 12.17 Å; chains: 1; bounding box: 30×24×37 Å

pLDDT: mean 89.01, std 11.33, range [53.5, 97.75]